Protein AF-A0A8K0RZ50-F1 (afdb_monomer_lite)

Sequence (94 aa):
MTQGIGCQVAVSFVAEGCRKIALFDKNEETLGETKDIIDAIAADAEVRLWEVDNLETDEVIQNMVLTFKHFGHIDYGVNCADTYSAIGRWWIYY

Structure (mmCIF, N/CA/C/O backbone):
data_AF-A0A8K0RZ50-F1
#
_entry.id   AF-A0A8K0RZ50-F1
#
loop_
_atom_site.group_PDB
_atom_site.id
_atom_site.type_symbol
_atom_site.label_atom_id
_atom_site.label_alt_id
_atom_site.label_comp_id
_atom_site.label_asym_id
_atom_site.label_entity_id
_atom_site.label_seq_id
_atom_site.pdbx_PDB_ins_code
_atom_site.Cartn_x
_atom_site.Cartn_y
_atom_site.Cartn_z
_atom_site.occupancy
_atom_site.B_iso_or_equiv
_atom_site.auth_seq_id
_atom_site.auth_comp_id
_atom_site.auth_asym_id
_atom_site.auth_atom_id
_atom_site.pdbx_PDB_model_num
ATOM 1 N N . MET A 1 1 ? 2.530 20.709 -2.059 1.00 36.28 1 MET A N 1
ATOM 2 C CA . MET A 1 1 ? 2.556 19.267 -1.766 1.00 36.28 1 MET A CA 1
ATOM 3 C C . MET A 1 1 ? 1.390 18.651 -2.523 1.00 36.28 1 MET A C 1
ATOM 5 O O . MET A 1 1 ? 0.269 18.659 -2.041 1.00 36.28 1 MET A O 1
ATOM 9 N N . THR A 1 2 ? 1.597 18.314 -3.791 1.00 39.91 2 THR A N 1
ATOM 10 C CA . THR A 1 2 ? 0.585 17.630 -4.608 1.00 39.91 2 THR A CA 1
ATOM 11 C C . THR A 1 2 ? 0.831 16.141 -4.447 1.00 39.91 2 THR A C 1
ATOM 13 O O . THR A 1 2 ? 1.788 15.624 -5.015 1.00 39.91 2 THR A O 1
ATOM 16 N N . GLN A 1 3 ? 0.019 15.478 -3.627 1.00 62.16 3 GLN A N 1
ATOM 17 C CA . GLN A 1 3 ? 0.018 14.020 -3.530 1.00 62.16 3 GLN A CA 1
ATOM 18 C C . GLN A 1 3 ? -0.411 13.442 -4.879 1.00 62.16 3 GLN A C 1
ATOM 20 O O . GLN A 1 3 ? -1.424 13.854 -5.446 1.00 62.16 3 GLN A O 1
ATOM 25 N N . GLY A 1 4 ? 0.406 12.544 -5.431 1.00 74.44 4 GLY A N 1
ATOM 26 C CA . GLY A 1 4 ? 0.099 11.867 -6.688 1.00 74.44 4 GLY A CA 1
ATOM 27 C C . GLY A 1 4 ? -1.171 11.018 -6.579 1.00 74.44 4 GLY A C 1
ATOM 28 O O . GLY A 1 4 ? -1.619 10.681 -5.482 1.00 74.44 4 GLY A O 1
ATOM 29 N N . ILE A 1 5 ? -1.732 10.631 -7.728 1.00 81.19 5 ILE A N 1
ATOM 30 C CA . ILE A 1 5 ? -2.977 9.844 -7.806 1.00 81.19 5 ILE A CA 1
ATOM 31 C C . ILE A 1 5 ? -2.885 8.561 -6.961 1.00 81.19 5 ILE A C 1
ATOM 33 O O . ILE A 1 5 ? -3.845 8.227 -6.275 1.00 81.19 5 ILE A O 1
ATOM 37 N N . GLY A 1 6 ? -1.728 7.889 -6.937 1.00 83.50 6 GLY A N 1
ATOM 38 C CA . GLY A 1 6 ? -1.526 6.676 -6.134 1.00 83.50 6 GLY A CA 1
ATOM 39 C C . GLY A 1 6 ? -1.743 6.881 -4.629 1.00 83.50 6 GLY A C 1
ATOM 40 O O . GLY A 1 6 ? -2.437 6.085 -4.001 1.00 83.50 6 GLY A O 1
ATOM 41 N N . CYS A 1 7 ? -1.234 7.983 -4.068 1.00 86.50 7 CYS A N 1
ATOM 42 C CA . CYS A 1 7 ? -1.412 8.319 -2.652 1.00 86.50 7 CYS A CA 1
ATOM 43 C C . CYS A 1 7 ? -2.897 8.529 -2.322 1.00 86.50 7 CYS A C 1
ATOM 45 O O . CYS A 1 7 ? -3.425 7.913 -1.398 1.00 86.50 7 CYS A O 1
ATOM 47 N N . GLN A 1 8 ? -3.600 9.328 -3.133 1.00 89.06 8 GLN A N 1
ATOM 48 C CA . GLN A 1 8 ? -5.022 9.594 -2.915 1.00 89.06 8 GLN A CA 1
ATOM 49 C C . GLN A 1 8 ? -5.874 8.326 -3.041 1.00 89.06 8 GLN A C 1
ATOM 51 O O . GLN A 1 8 ? -6.826 8.153 -2.283 1.00 89.06 8 GLN A O 1
ATOM 56 N N . VAL A 1 9 ? -5.528 7.431 -3.971 1.00 89.81 9 VAL A N 1
ATOM 57 C CA . VAL A 1 9 ? -6.210 6.143 -4.117 1.00 89.81 9 VAL A CA 1
ATOM 58 C C . VAL A 1 9 ? -6.008 5.282 -2.871 1.00 89.81 9 VAL A C 1
ATOM 60 O O . VAL A 1 9 ? -6.997 4.812 -2.315 1.00 89.81 9 VAL A O 1
ATOM 63 N N . ALA A 1 10 ? -4.772 5.120 -2.387 1.00 90.62 10 ALA A N 1
ATOM 64 C CA . ALA A 1 10 ? -4.496 4.348 -1.173 1.00 90.62 10 ALA A CA 1
ATOM 65 C C . ALA A 1 10 ? -5.253 4.909 0.044 1.00 90.62 10 ALA A C 1
ATOM 67 O O . ALA A 1 10 ? -5.902 4.164 0.776 1.00 90.62 10 ALA A O 1
ATOM 68 N N . VAL A 1 11 ? -5.252 6.235 0.200 1.00 91.31 11 VAL A N 1
ATOM 69 C CA . VAL A 1 11 ? -6.023 6.947 1.227 1.00 91.31 11 VAL A CA 1
ATOM 70 C C . VAL A 1 11 ? -7.521 6.647 1.125 1.00 91.31 11 VAL A C 1
ATOM 72 O O . VAL A 1 11 ? -8.155 6.343 2.135 1.00 91.31 11 VAL A O 1
ATOM 75 N N . SER A 1 12 ? -8.092 6.690 -0.080 1.00 91.81 12 SER A N 1
ATOM 76 C CA . SER A 1 12 ? -9.506 6.378 -0.297 1.00 91.81 12 SER A CA 1
ATOM 77 C C . SER A 1 12 ? -9.835 4.921 0.019 1.00 91.81 12 SER A C 1
ATOM 79 O O . SER A 1 12 ? -10.836 4.675 0.680 1.00 91.81 12 SER A O 1
ATOM 81 N N . PHE A 1 13 ? -8.992 3.958 -0.367 1.00 92.06 13 PHE A N 1
ATOM 82 C CA . PHE A 1 13 ? -9.193 2.556 0.014 1.00 92.06 13 PHE A CA 1
ATOM 83 C C . PHE A 1 13 ? -9.292 2.409 1.534 1.00 92.06 13 PHE A C 1
ATOM 85 O O . PHE A 1 13 ? -10.240 1.804 2.037 1.00 92.06 13 PHE A O 1
ATOM 92 N N . VAL A 1 14 ? -8.348 2.994 2.276 1.00 94.19 14 VAL A N 1
ATOM 93 C CA . VAL A 1 14 ? -8.341 2.923 3.745 1.00 94.19 14 VAL A CA 1
ATOM 94 C C . VAL A 1 14 ? -9.586 3.568 4.347 1.00 94.19 14 VAL A C 1
ATOM 96 O O . VAL A 1 14 ? -10.214 2.988 5.241 1.00 94.19 14 VAL A O 1
ATOM 99 N N . ALA A 1 15 ? -9.968 4.741 3.837 1.00 93.50 15 ALA A N 1
ATOM 100 C CA . ALA A 1 15 ? -11.167 5.450 4.271 1.00 93.50 15 ALA A CA 1
ATOM 101 C C . ALA A 1 15 ? -12.448 4.617 4.063 1.00 93.50 15 ALA A C 1
ATOM 103 O O . ALA A 1 15 ? -13.334 4.649 4.913 1.00 93.50 15 ALA A O 1
ATOM 104 N N . GLU A 1 16 ? -12.511 3.820 2.994 1.00 95.06 16 GLU A N 1
ATOM 105 C CA . GLU A 1 16 ? -13.641 2.936 2.666 1.00 95.06 16 GLU A CA 1
ATOM 106 C C . GLU A 1 16 ? -13.609 1.576 3.393 1.00 95.06 16 GLU A C 1
ATOM 108 O O . GLU A 1 16 ? -14.509 0.755 3.220 1.00 95.06 16 GLU A O 1
ATOM 113 N N . GLY A 1 17 ? -12.606 1.321 4.241 1.00 93.69 17 GLY A N 1
ATOM 114 C CA . GLY A 1 17 ? -12.556 0.119 5.084 1.00 93.69 17 GLY A CA 1
ATOM 115 C C . GLY A 1 17 ? -11.441 -0.873 4.758 1.00 93.69 17 GLY A C 1
ATOM 116 O O . GLY A 1 17 ? -11.333 -1.885 5.447 1.00 93.69 17 GLY A O 1
ATOM 117 N N . CYS A 1 18 ? -10.587 -0.579 3.776 1.00 93.25 18 CYS A N 1
ATOM 118 C CA . CYS A 1 18 ? -9.361 -1.335 3.521 1.00 93.25 18 CYS A CA 1
ATOM 119 C C . CYS A 1 18 ? -8.435 -1.246 4.746 1.00 93.25 18 CYS A C 1
ATOM 121 O O . CYS A 1 18 ? -8.230 -0.167 5.314 1.00 93.25 18 CYS A O 1
ATOM 123 N N . ARG A 1 19 ? -7.906 -2.376 5.208 1.00 94.50 19 ARG A N 1
ATOM 124 C CA . ARG A 1 19 ? -7.074 -2.476 6.418 1.00 94.50 19 ARG A CA 1
ATOM 125 C C . ARG A 1 19 ? -5.755 -3.185 6.200 1.00 94.50 19 ARG A C 1
ATOM 127 O O . ARG A 1 19 ? -4.942 -3.165 7.117 1.00 94.50 19 ARG A O 1
ATOM 134 N N . LYS A 1 20 ? -5.497 -3.800 5.047 1.00 95.50 20 LYS A N 1
ATOM 135 C CA . LYS A 1 20 ? -4.171 -4.370 4.774 1.00 95.50 20 LYS A CA 1
ATOM 136 C C . LYS A 1 20 ? -3.634 -3.844 3.479 1.00 95.50 20 LYS A C 1
ATOM 138 O O . LYS A 1 20 ? -4.266 -3.971 2.436 1.00 95.50 20 LYS A O 1
ATOM 143 N N . ILE A 1 21 ? -2.453 -3.257 3.570 1.00 92.94 21 ILE A N 1
ATOM 144 C CA . ILE A 1 21 ? -1.954 -2.388 2.543 1.00 92.94 21 ILE A CA 1
ATOM 145 C C . ILE A 1 21 ? -0.488 -2.632 2.201 1.00 92.94 21 ILE A C 1
ATOM 147 O O . ILE A 1 21 ? 0.356 -2.378 3.029 1.00 92.94 21 ILE A O 1
ATOM 151 N N . ALA A 1 22 ? -0.156 -3.072 0.973 1.00 93.31 22 ALA A N 1
ATOM 152 C CA . ALA A 1 22 ? 1.196 -3.002 0.407 1.00 93.31 22 ALA A CA 1
ATOM 153 C C . ALA A 1 22 ? 1.390 -1.836 -0.571 1.00 93.31 22 ALA A C 1
ATOM 155 O O . ALA A 1 22 ? 0.939 -1.872 -1.716 1.00 93.31 22 ALA A O 1
ATOM 156 N N . LEU A 1 23 ? 2.102 -0.820 -0.089 1.00 91.19 23 LEU A N 1
ATOM 157 C CA . LEU A 1 23 ? 2.601 0.329 -0.816 1.00 91.19 23 LEU A CA 1
ATOM 158 C C . LEU A 1 23 ? 3.934 0.040 -1.524 1.00 91.19 23 LEU A C 1
ATOM 160 O O . LEU A 1 23 ? 4.866 -0.472 -0.920 1.00 91.19 23 LEU A O 1
ATOM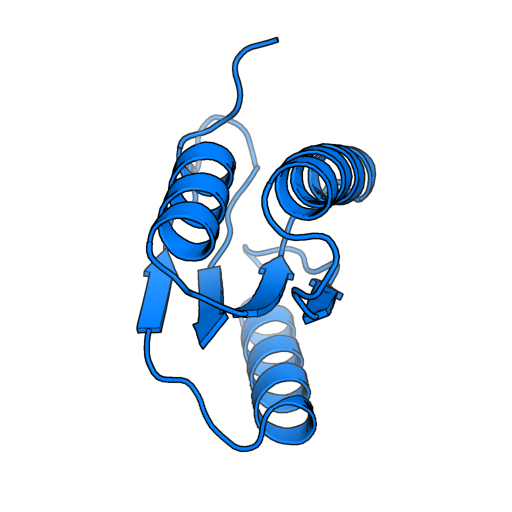 164 N N . PHE A 1 24 ? 4.047 0.427 -2.785 1.00 88.00 24 PHE A N 1
ATOM 165 C CA . PHE A 1 24 ? 5.239 0.426 -3.593 1.00 88.00 24 PHE A CA 1
ATOM 166 C C . PHE A 1 24 ? 5.490 1.893 -4.054 1.00 88.00 24 PHE A C 1
ATOM 168 O O . PHE A 1 24 ? 4.731 2.365 -4.884 1.00 88.00 24 PHE A O 1
ATOM 175 N N . ASP A 1 25 ? 6.583 2.589 -3.671 1.00 85.00 25 ASP A N 1
ATOM 176 C CA . ASP A 1 25 ? 7.187 3.769 -4.386 1.00 85.00 25 ASP A CA 1
ATOM 177 C C . ASP A 1 25 ? 8.730 3.727 -4.388 1.00 85.00 25 ASP A C 1
ATOM 179 O O . ASP A 1 25 ? 9.325 3.155 -3.470 1.00 85.00 25 ASP A O 1
ATOM 183 N N . LYS A 1 26 ? 9.403 4.192 -5.465 1.00 83.56 26 LYS A N 1
ATOM 184 C CA . LYS A 1 26 ? 10.889 4.196 -5.573 1.00 83.56 26 LYS A CA 1
ATOM 185 C C . LYS A 1 26 ? 11.503 5.180 -4.605 1.00 83.56 26 LYS A C 1
ATOM 187 O O . LYS A 1 26 ? 12.683 5.095 -4.307 1.00 83.56 26 LYS A O 1
ATOM 192 N N . ASN A 1 27 ? 10.693 6.131 -4.170 1.00 84.50 27 ASN A N 1
ATOM 193 C CA . ASN A 1 27 ? 11.056 7.072 -3.157 1.00 84.50 27 ASN A CA 1
ATOM 194 C C . ASN A 1 27 ? 10.440 6.635 -1.823 1.00 84.50 27 ASN A C 1
ATOM 196 O O . ASN A 1 27 ? 9.236 6.781 -1.595 1.00 84.50 27 ASN A O 1
ATOM 200 N N . GLU A 1 28 ? 11.295 6.143 -0.932 1.00 84.19 28 GLU A N 1
ATOM 201 C CA . GLU A 1 28 ? 10.932 5.760 0.433 1.00 84.19 28 GLU A CA 1
ATOM 202 C C . GLU A 1 28 ? 10.302 6.920 1.228 1.00 84.19 28 GLU A C 1
ATOM 204 O O . GLU A 1 28 ? 9.390 6.698 2.020 1.00 84.19 28 GLU A O 1
ATOM 209 N N . GLU A 1 29 ? 10.698 8.171 0.963 1.00 85.69 29 GLU A N 1
ATOM 210 C CA . GLU A 1 29 ? 10.107 9.357 1.599 1.00 85.69 29 GLU A CA 1
ATOM 211 C C . GLU A 1 29 ? 8.617 9.468 1.265 1.00 85.69 29 GLU A C 1
ATOM 213 O O . GLU A 1 29 ? 7.778 9.587 2.155 1.00 85.69 29 GLU A O 1
ATOM 218 N N . THR A 1 30 ? 8.264 9.327 -0.016 1.00 83.94 30 THR A N 1
ATOM 219 C CA . THR A 1 30 ? 6.861 9.409 -0.458 1.00 83.94 30 THR A CA 1
ATOM 220 C C . THR A 1 30 ? 6.013 8.241 0.051 1.00 83.94 30 THR A C 1
ATOM 222 O O . THR A 1 30 ? 4.811 8.399 0.297 1.00 83.94 30 THR A O 1
ATOM 225 N N . LEU A 1 31 ? 6.635 7.073 0.257 1.00 85.81 31 LEU A N 1
ATOM 226 C CA . LEU A 1 31 ? 6.003 5.935 0.921 1.00 85.81 31 LEU A CA 1
ATOM 227 C C . LEU A 1 31 ? 5.696 6.247 2.385 1.00 85.81 31 LEU A C 1
ATOM 229 O O . LEU A 1 31 ? 4.583 5.981 2.840 1.00 85.81 31 LEU A O 1
ATOM 233 N N . GLY A 1 32 ? 6.670 6.817 3.097 1.00 89.00 32 GLY A N 1
ATOM 234 C CA . GLY A 1 32 ? 6.531 7.245 4.486 1.00 89.00 32 GLY A CA 1
ATOM 235 C C . GLY A 1 32 ? 5.421 8.278 4.653 1.00 89.00 32 GLY A C 1
ATOM 236 O O . GLY A 1 32 ? 4.502 8.057 5.433 1.00 89.00 32 GLY A O 1
ATOM 237 N N . GLU A 1 33 ? 5.426 9.335 3.836 1.00 90.50 33 GLU A N 1
ATOM 238 C CA . GLU A 1 33 ? 4.374 10.360 3.849 1.00 90.50 33 GLU A CA 1
ATOM 239 C C . GLU A 1 33 ? 2.979 9.755 3.624 1.00 90.50 33 GLU A C 1
ATOM 241 O O . GLU A 1 33 ? 2.026 10.089 4.328 1.00 90.50 33 GLU A O 1
ATOM 246 N N . THR A 1 34 ? 2.847 8.833 2.661 1.00 89.62 34 THR A N 1
ATOM 247 C CA . THR A 1 34 ? 1.569 8.155 2.385 1.00 89.62 34 THR A CA 1
ATOM 248 C C . THR A 1 34 ? 1.131 7.292 3.564 1.00 89.62 34 THR A C 1
ATOM 250 O O . THR A 1 34 ? -0.050 7.285 3.921 1.00 89.62 34 THR A O 1
ATOM 253 N N . LYS A 1 35 ? 2.073 6.587 4.197 1.00 92.31 35 LYS A N 1
ATOM 254 C CA . LYS A 1 35 ? 1.800 5.796 5.393 1.00 92.31 35 LYS A CA 1
ATOM 255 C C . LYS A 1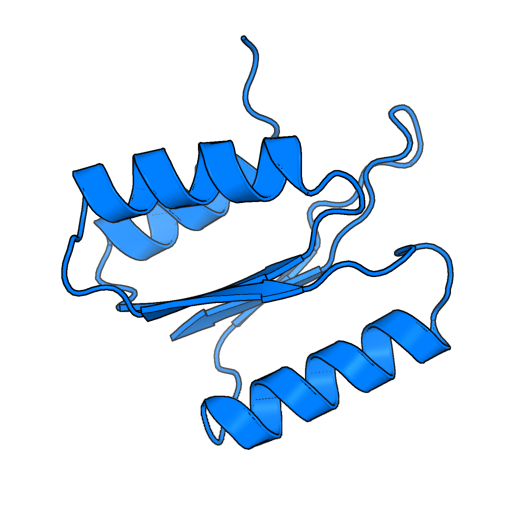 35 ? 1.340 6.670 6.559 1.00 92.31 35 LYS A C 1
ATOM 257 O O . LYS A 1 35 ? 0.352 6.314 7.188 1.00 92.31 35 LYS A O 1
ATOM 262 N N . ASP A 1 36 ? 1.981 7.807 6.806 1.00 94.31 36 ASP A N 1
ATOM 263 C CA . ASP A 1 36 ? 1.608 8.709 7.902 1.00 94.31 36 ASP A CA 1
ATOM 264 C C . ASP A 1 36 ? 0.162 9.215 7.757 1.00 94.31 36 ASP A C 1
ATOM 266 O O . ASP A 1 36 ? -0.582 9.316 8.735 1.00 94.31 36 ASP A O 1
ATOM 270 N N . ILE A 1 37 ? -0.275 9.484 6.523 1.00 93.31 37 ILE A N 1
ATOM 271 C CA . ILE A 1 37 ? -1.657 9.894 6.235 1.00 93.31 37 ILE A CA 1
ATOM 272 C C . ILE A 1 37 ? -2.627 8.736 6.458 1.00 93.31 37 ILE A C 1
ATOM 274 O O . ILE A 1 37 ? -3.693 8.932 7.041 1.00 93.31 37 ILE A O 1
ATOM 278 N N . ILE A 1 38 ? -2.272 7.534 6.001 1.00 92.81 38 ILE A N 1
ATOM 279 C CA . ILE A 1 38 ? -3.077 6.329 6.221 1.00 92.81 38 ILE A CA 1
ATOM 280 C C . ILE A 1 38 ? -3.225 6.051 7.717 1.00 92.81 38 ILE A C 1
ATOM 282 O O . ILE A 1 38 ? -4.343 5.829 8.178 1.00 92.81 38 ILE A O 1
ATOM 286 N N . ASP A 1 39 ? -2.137 6.132 8.480 1.00 94.50 39 ASP A N 1
ATOM 287 C CA . ASP A 1 39 ? -2.133 5.896 9.924 1.00 94.50 39 ASP A CA 1
ATOM 288 C C . ASP A 1 39 ? -3.008 6.927 10.662 1.00 94.50 39 ASP A C 1
ATOM 290 O O . ASP A 1 39 ? -3.659 6.595 11.656 1.00 94.50 39 ASP A O 1
ATOM 294 N N . ALA A 1 40 ? -3.098 8.163 10.153 1.00 95.81 40 ALA A N 1
ATOM 295 C CA . ALA A 1 40 ? -4.003 9.184 10.681 1.00 95.81 40 ALA A CA 1
ATOM 296 C C . ALA A 1 40 ? -5.495 8.890 10.414 1.00 95.81 40 ALA A C 1
ATOM 298 O O . ALA A 1 40 ? -6.354 9.387 11.144 1.00 95.81 40 ALA A O 1
ATOM 299 N N . ILE A 1 41 ? -5.816 8.098 9.386 1.00 94.88 41 ILE A N 1
ATOM 300 C CA . ILE A 1 41 ? -7.190 7.726 9.007 1.00 94.88 41 ILE A CA 1
ATOM 301 C C . ILE A 1 41 ? -7.606 6.410 9.668 1.00 94.88 41 ILE A C 1
ATOM 303 O O . ILE A 1 41 ? -8.721 6.294 10.178 1.00 94.88 41 ILE A O 1
ATOM 307 N N . ALA A 1 42 ? -6.716 5.421 9.663 1.00 94.69 42 ALA A N 1
ATOM 308 C CA . ALA A 1 42 ? -6.934 4.104 10.235 1.00 94.69 42 ALA A CA 1
ATOM 309 C C . ALA A 1 42 ? -5.634 3.597 10.868 1.00 94.69 42 ALA A C 1
ATOM 311 O O . ALA A 1 42 ? -4.836 2.908 10.238 1.00 94.69 42 ALA A O 1
ATOM 312 N N . ALA A 1 43 ? -5.443 3.910 12.148 1.00 94.88 43 ALA A N 1
ATOM 313 C CA . ALA A 1 43 ? -4.279 3.466 12.915 1.00 94.88 43 ALA A CA 1
ATOM 314 C C . ALA A 1 43 ? -4.199 1.932 13.082 1.00 94.88 43 ALA A C 1
ATOM 316 O O . ALA A 1 43 ? -3.165 1.405 13.484 1.00 94.88 43 ALA A O 1
ATOM 317 N N . ASP A 1 44 ? -5.295 1.215 12.809 1.00 95.38 44 ASP A N 1
ATOM 318 C CA . ASP A 1 44 ? -5.373 -0.246 12.793 1.00 95.38 44 ASP A CA 1
ATOM 319 C C . ASP A 1 44 ? -5.035 -0.863 11.425 1.00 95.38 44 ASP A C 1
ATOM 321 O O . ASP A 1 44 ? -4.963 -2.089 11.318 1.00 95.38 44 ASP A O 1
ATOM 325 N N . ALA A 1 45 ? -4.822 -0.051 10.383 1.00 94.75 45 ALA A N 1
ATOM 326 C CA . ALA A 1 45 ? -4.423 -0.549 9.075 1.00 94.75 45 ALA A CA 1
ATOM 327 C C . ALA A 1 45 ? -2.978 -1.078 9.103 1.00 94.75 45 ALA A C 1
ATOM 329 O O . ALA A 1 45 ? -2.036 -0.409 9.529 1.00 94.75 45 ALA A O 1
ATOM 330 N N . GLU A 1 46 ? -2.777 -2.289 8.594 1.00 95.62 46 GLU A N 1
ATOM 331 C CA . GLU A 1 46 ? -1.451 -2.850 8.388 1.00 95.62 46 GLU A CA 1
ATOM 332 C C . GLU A 1 46 ? -0.880 -2.352 7.058 1.00 95.62 46 GLU A C 1
ATOM 334 O O . GLU A 1 46 ? -1.260 -2.838 5.998 1.00 95.62 46 GLU A O 1
ATOM 339 N N . VAL A 1 47 ? 0.073 -1.422 7.115 1.00 93.62 47 VAL A N 1
ATOM 340 C CA . VAL A 1 47 ? 0.739 -0.853 5.933 1.00 93.62 47 VAL A CA 1
ATOM 341 C C . VAL A 1 47 ? 2.156 -1.418 5.776 1.00 93.62 47 VAL A C 1
ATOM 343 O O . VAL A 1 47 ? 2.982 -1.328 6.683 1.00 93.62 47 VAL A O 1
ATOM 346 N N . ARG A 1 48 ? 2.455 -1.974 4.604 1.00 94.06 48 ARG A N 1
ATOM 347 C CA . ARG A 1 48 ? 3.742 -2.504 4.151 1.00 94.06 48 ARG A CA 1
ATOM 348 C C . ARG A 1 48 ? 4.287 -1.614 3.058 1.00 94.06 48 ARG A C 1
ATOM 350 O O . ARG A 1 48 ? 3.559 -1.261 2.145 1.00 94.06 48 ARG A O 1
ATOM 357 N N . LEU A 1 49 ? 5.558 -1.268 3.169 1.00 91.44 49 LEU A N 1
ATOM 358 C CA . LEU A 1 49 ? 6.267 -0.430 2.218 1.00 91.44 49 LEU A CA 1
ATOM 359 C C . LEU A 1 49 ? 7.288 -1.308 1.496 1.00 91.44 49 LEU A C 1
ATOM 361 O O . LEU A 1 49 ? 8.076 -1.990 2.149 1.00 91.44 49 LEU A O 1
ATOM 365 N N . TRP A 1 50 ? 7.263 -1.303 0.172 1.00 88.50 50 TRP A N 1
ATOM 366 C CA . TRP A 1 50 ? 8.219 -2.000 -0.675 1.00 88.50 50 TRP A CA 1
ATOM 367 C C . TRP A 1 50 ? 8.918 -0.987 -1.566 1.00 88.50 50 TRP A C 1
ATOM 369 O O . TRP A 1 50 ? 8.262 -0.268 -2.312 1.00 88.50 50 TRP A O 1
ATOM 379 N N . GLU A 1 51 ? 10.242 -0.948 -1.543 1.00 88.50 51 GLU A N 1
ATOM 380 C CA . GLU A 1 51 ? 11.036 -0.261 -2.561 1.00 88.50 51 GLU A CA 1
ATOM 381 C C . GLU A 1 51 ? 11.304 -1.231 -3.743 1.00 88.50 51 GLU A C 1
ATOM 38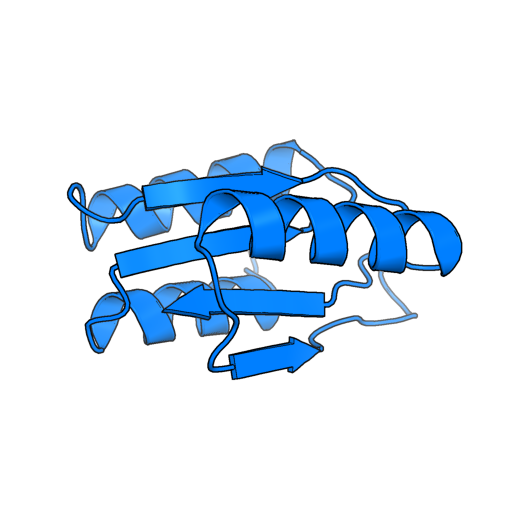3 O O . GLU A 1 51 ? 11.446 -2.433 -3.551 1.00 88.50 51 GLU A O 1
ATOM 388 N N . VAL A 1 52 ? 11.253 -0.726 -4.972 1.00 83.50 52 VAL A N 1
ATOM 389 C CA . VAL A 1 52 ? 11.328 -1.362 -6.304 1.00 83.50 52 VAL A CA 1
ATOM 390 C C . VAL A 1 52 ? 11.479 -0.329 -7.444 1.00 83.50 52 VAL A C 1
ATOM 392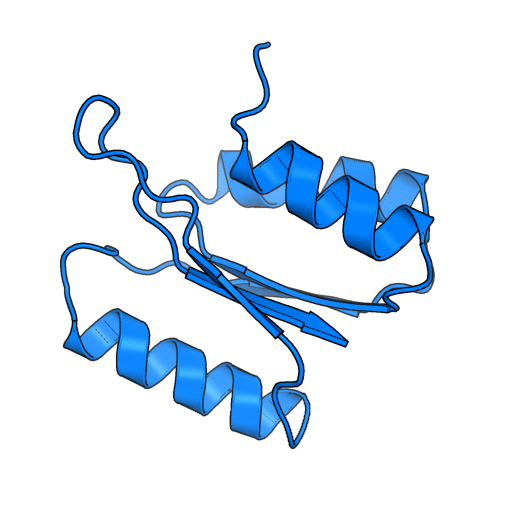 O O . VAL A 1 52 ? 10.672 0.580 -7.629 1.00 83.50 52 VAL A O 1
ATOM 395 N N . ASP A 1 53 ? 12.451 -0.456 -8.330 1.00 82.25 53 ASP A N 1
ATOM 396 C CA . ASP A 1 53 ? 12.298 0.266 -9.594 1.00 82.25 53 ASP A CA 1
ATOM 397 C C . ASP A 1 53 ? 11.159 -0.369 -10.394 1.00 82.25 53 ASP A C 1
ATOM 399 O O . ASP A 1 53 ? 11.160 -1.534 -10.768 1.00 82.25 53 ASP A O 1
ATOM 403 N N . ASN A 1 54 ? 10.127 0.412 -10.646 1.00 72.31 54 ASN A N 1
ATOM 404 C CA . ASN A 1 54 ? 8.919 -0.092 -11.251 1.00 72.31 54 ASN A CA 1
ATOM 405 C C . ASN A 1 54 ? 8.996 -0.245 -12.773 1.00 72.31 54 ASN A C 1
ATOM 407 O O . ASN A 1 54 ? 8.04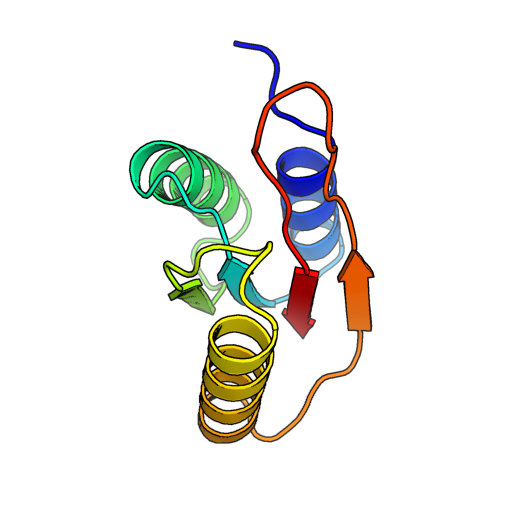5 -0.712 -13.405 1.00 72.31 54 ASN A O 1
ATOM 411 N N . LEU A 1 55 ? 10.116 0.190 -13.347 1.00 78.69 55 LEU A N 1
ATOM 412 C CA . LEU A 1 55 ? 10.542 -0.157 -14.694 1.00 78.69 55 LEU A CA 1
ATOM 413 C C . LEU A 1 55 ? 11.170 -1.563 -14.729 1.00 78.69 55 LEU A C 1
ATOM 415 O O . LEU A 1 55 ? 11.136 -2.217 -15.772 1.00 78.69 55 LEU A O 1
ATOM 419 N N . GLU A 1 56 ? 11.654 -2.065 -13.589 1.00 84.06 56 GLU A N 1
ATOM 420 C CA . GLU A 1 56 ? 12.262 -3.386 -13.445 1.00 84.06 56 GLU A CA 1
ATOM 421 C C . GLU A 1 56 ? 11.192 -4.438 -13.123 1.00 84.06 56 GLU A C 1
ATOM 423 O O . GLU A 1 56 ? 10.764 -4.652 -11.988 1.00 84.06 56 GLU A O 1
ATOM 428 N N . THR A 1 57 ? 10.733 -5.125 -14.170 1.00 81.94 57 THR A N 1
ATOM 429 C CA . THR A 1 57 ? 9.614 -6.082 -14.083 1.00 81.94 57 THR A CA 1
ATOM 430 C C . THR A 1 57 ? 9.867 -7.202 -13.068 1.00 81.94 57 THR A C 1
ATOM 432 O O . THR A 1 57 ? 8.943 -7.613 -12.363 1.00 81.94 57 THR A O 1
ATOM 435 N N . ASP A 1 58 ? 11.106 -7.679 -12.958 1.00 87.88 58 ASP A N 1
ATOM 436 C CA . ASP A 1 58 ? 11.455 -8.755 -12.029 1.00 87.88 58 ASP A CA 1
ATOM 437 C C . ASP A 1 58 ? 11.330 -8.314 -10.565 1.00 87.88 58 ASP A C 1
ATOM 439 O O . ASP A 1 58 ? 10.833 -9.082 -9.740 1.00 87.88 58 ASP A O 1
ATOM 443 N N . GLU A 1 59 ? 11.699 -7.074 -10.240 1.00 85.50 59 GLU A N 1
ATOM 444 C CA . GLU A 1 59 ? 11.532 -6.519 -8.893 1.00 85.50 59 GLU A CA 1
ATOM 445 C C . GLU A 1 59 ? 10.048 -6.367 -8.534 1.00 85.50 59 GLU A C 1
ATOM 447 O O . GLU A 1 59 ? 9.623 -6.713 -7.428 1.00 85.50 59 GLU A O 1
ATOM 452 N N . VAL A 1 60 ? 9.226 -5.930 -9.495 1.00 84.31 60 VAL A N 1
ATOM 453 C CA . VAL A 1 60 ? 7.771 -5.831 -9.313 1.00 84.31 60 VAL A CA 1
ATOM 454 C C . VAL A 1 60 ? 7.179 -7.207 -9.013 1.00 84.31 60 VAL A C 1
ATOM 456 O O . VAL A 1 60 ? 6.444 -7.365 -8.036 1.00 84.31 60 VAL A O 1
ATOM 459 N N . ILE A 1 61 ? 7.522 -8.225 -9.808 1.00 88.75 61 ILE A N 1
ATOM 460 C CA . ILE A 1 61 ? 7.042 -9.597 -9.599 1.00 88.75 61 ILE A CA 1
ATOM 461 C C . ILE A 1 61 ? 7.486 -10.122 -8.231 1.00 88.75 61 ILE A C 1
ATOM 463 O O . ILE A 1 61 ? 6.676 -10.705 -7.506 1.00 88.75 61 ILE A O 1
ATOM 467 N N . GLN A 1 62 ? 8.744 -9.899 -7.847 1.00 91.06 62 GLN A N 1
ATOM 468 C CA . GLN A 1 62 ? 9.257 -10.326 -6.546 1.00 91.06 62 GLN A CA 1
ATOM 469 C C . GLN A 1 62 ? 8.484 -9.682 -5.393 1.00 91.06 62 GLN A C 1
ATOM 471 O O . GLN A 1 62 ? 8.028 -10.397 -4.497 1.00 91.06 62 GLN A O 1
ATOM 476 N N . ASN A 1 63 ? 8.250 -8.372 -5.436 1.00 88.31 63 ASN A N 1
ATOM 477 C CA . ASN A 1 63 ? 7.534 -7.684 -4.365 1.00 88.31 63 ASN A CA 1
ATOM 478 C C . ASN A 1 63 ? 6.033 -8.031 -4.339 1.00 88.31 63 ASN A C 1
ATOM 480 O O . ASN A 1 63 ? 5.436 -8.097 -3.259 1.00 88.31 63 ASN A O 1
ATOM 484 N N . MET A 1 64 ? 5.421 -8.358 -5.483 1.00 87.88 64 MET A N 1
ATOM 485 C CA . MET A 1 64 ? 4.074 -8.944 -5.507 1.00 87.88 64 MET A CA 1
ATOM 486 C C . MET A 1 64 ? 4.043 -10.317 -4.825 1.00 87.88 64 MET A C 1
ATOM 488 O O . MET A 1 64 ? 3.145 -10.586 -4.028 1.00 87.88 64 MET A O 1
ATOM 492 N N . VAL A 1 65 ? 5.039 -11.174 -5.075 1.00 92.25 65 VAL A N 1
ATOM 493 C CA . VAL A 1 65 ? 5.160 -12.478 -4.401 1.00 92.25 65 VAL A CA 1
ATOM 494 C C . VAL A 1 65 ? 5.374 -12.306 -2.897 1.00 92.25 65 VAL A C 1
ATOM 496 O O . VAL A 1 65 ? 4.774 -13.044 -2.116 1.00 92.25 65 VAL A O 1
ATOM 499 N N . LEU A 1 66 ? 6.197 -11.346 -2.469 1.00 92.19 66 LEU A N 1
ATOM 500 C CA . LEU A 1 66 ? 6.381 -11.031 -1.048 1.00 92.19 66 LEU A CA 1
ATOM 501 C C . LEU A 1 66 ? 5.077 -10.556 -0.411 1.00 92.19 66 LEU A C 1
ATOM 503 O O . LEU A 1 66 ? 4.712 -11.030 0.662 1.00 92.19 66 LEU A O 1
ATOM 507 N N . THR A 1 67 ? 4.335 -9.701 -1.106 1.00 93.12 67 THR A N 1
ATOM 508 C CA . THR A 1 67 ? 3.038 -9.220 -0.634 1.00 93.12 67 THR A CA 1
ATOM 509 C C . THR A 1 67 ? 2.016 -10.346 -0.525 1.00 93.12 67 THR A C 1
ATOM 511 O O . THR A 1 67 ? 1.352 -10.473 0.502 1.00 93.12 67 THR A O 1
ATOM 514 N N . PHE A 1 68 ? 1.930 -11.216 -1.534 1.00 92.81 68 PHE A N 1
ATOM 515 C CA . PHE A 1 68 ? 1.073 -12.398 -1.485 1.00 92.81 68 PHE A CA 1
ATOM 516 C C . PHE A 1 68 ? 1.462 -13.325 -0.332 1.00 92.81 68 PHE A C 1
ATOM 518 O O . PHE A 1 68 ? 0.598 -13.802 0.392 1.00 92.81 68 PHE A O 1
ATOM 525 N N . LYS A 1 69 ? 2.759 -13.566 -0.112 1.00 94.50 69 LYS A N 1
ATOM 526 C CA . LYS A 1 69 ? 3.230 -14.367 1.028 1.00 94.50 69 LYS A CA 1
ATOM 527 C C . LYS A 1 69 ? 2.875 -13.730 2.370 1.00 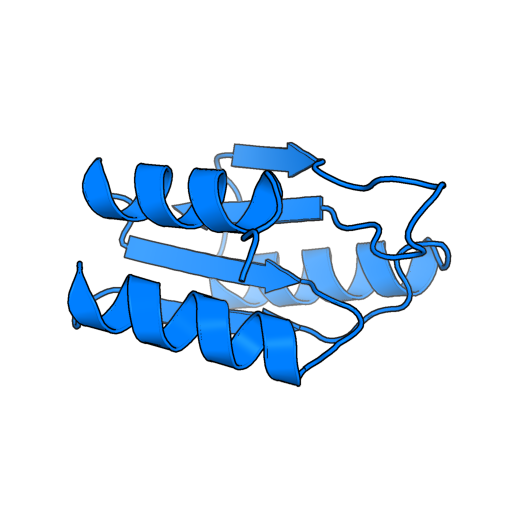94.50 69 LYS A C 1
ATOM 529 O O . LYS A 1 69 ? 2.638 -14.456 3.329 1.00 94.50 69 LYS A O 1
ATOM 534 N N . HIS A 1 70 ? 2.853 -12.401 2.430 1.00 94.06 70 HIS A N 1
ATOM 535 C CA . HIS A 1 70 ? 2.584 -11.645 3.646 1.00 94.06 70 HIS A CA 1
ATOM 536 C C . HIS A 1 70 ? 1.087 -11.590 3.989 1.00 94.06 70 HIS A C 1
ATOM 538 O O . HIS A 1 70 ? 0.704 -11.900 5.114 1.00 94.06 70 HIS A O 1
ATOM 544 N N . PHE A 1 71 ? 0.223 -11.257 3.024 1.00 92.62 71 PHE A N 1
ATOM 545 C CA . PHE A 1 71 ? -1.229 -11.130 3.240 1.00 92.62 71 PHE A CA 1
ATOM 546 C C . PHE A 1 71 ? -2.039 -12.391 2.892 1.00 92.62 71 PHE A C 1
ATOM 548 O O . PHE A 1 71 ? -3.209 -12.506 3.264 1.00 92.62 71 PHE A O 1
ATOM 555 N N . GLY A 1 72 ? -1.435 -13.350 2.192 1.00 93.75 72 GLY A N 1
ATOM 556 C CA . GLY A 1 72 ? -2.034 -14.617 1.760 1.00 93.75 72 GLY A CA 1
ATOM 557 C C . GLY A 1 72 ? -2.862 -14.544 0.472 1.00 93.75 72 GLY A C 1
ATOM 558 O O . GLY A 1 72 ? -3.172 -15.587 -0.097 1.00 93.75 72 GLY A O 1
ATOM 559 N N . HIS A 1 73 ? -3.237 -13.346 0.018 1.00 87.00 73 HIS A N 1
ATOM 560 C CA . HIS A 1 73 ? -4.019 -13.097 -1.197 1.00 87.00 73 HIS A CA 1
ATOM 561 C C . HIS A 1 73 ? -3.962 -11.611 -1.587 1.00 87.00 73 HIS A C 1
ATOM 563 O O . HIS A 1 73 ? -3.362 -10.801 -0.879 1.00 87.00 73 HIS A O 1
ATOM 569 N N . ILE A 1 74 ? -4.538 -11.289 -2.748 1.00 87.94 74 ILE A N 1
ATOM 570 C CA . ILE A 1 74 ? -4.560 -9.963 -3.374 1.00 87.94 74 ILE A CA 1
ATOM 571 C C . ILE A 1 74 ? -5.953 -9.773 -3.976 1.00 87.94 74 ILE A C 1
ATOM 573 O O . ILE A 1 74 ? -6.281 -10.475 -4.932 1.00 87.94 74 ILE A O 1
ATOM 577 N N . ASP A 1 75 ? -6.751 -8.846 -3.446 1.00 88.38 75 ASP A N 1
ATOM 578 C CA . ASP A 1 75 ? -8.105 -8.592 -3.959 1.00 88.38 75 ASP A CA 1
ATOM 579 C C . ASP A 1 75 ? -8.110 -7.558 -5.086 1.00 88.38 75 ASP A C 1
ATOM 581 O O . ASP A 1 75 ? -8.769 -7.747 -6.110 1.00 88.38 75 ASP A O 1
ATOM 585 N N . TYR A 1 76 ? -7.328 -6.487 -4.926 1.00 84.56 76 TYR A N 1
ATOM 586 C CA . TYR A 1 76 ? -7.257 -5.395 -5.892 1.00 84.56 76 TYR A CA 1
ATOM 587 C C . TYR A 1 76 ? -5.819 -5.053 -6.262 1.00 84.56 76 TYR A C 1
ATOM 589 O O . TYR A 1 76 ? -4.951 -4.909 -5.402 1.00 84.56 76 TYR A O 1
ATOM 597 N N . GLY A 1 77 ? -5.609 -4.905 -7.571 1.00 83.62 77 GLY A N 1
ATOM 598 C CA . GLY A 1 77 ? -4.382 -4.424 -8.187 1.00 83.62 77 GLY A CA 1
ATOM 599 C C . GLY A 1 77 ? -4.597 -3.034 -8.776 1.00 83.62 77 GLY A C 1
ATOM 600 O O . GLY A 1 77 ? -5.309 -2.914 -9.772 1.00 83.62 77 GLY A O 1
ATOM 601 N N . VAL A 1 78 ? -3.998 -1.989 -8.206 1.00 82.31 78 VAL A N 1
ATOM 602 C CA . VAL A 1 78 ? -4.077 -0.632 -8.774 1.00 82.31 78 VAL A CA 1
ATOM 603 C C . VAL A 1 78 ? -2.755 -0.303 -9.450 1.00 82.31 78 VAL A C 1
ATOM 605 O O . VAL A 1 78 ? -1.706 -0.473 -8.848 1.00 82.31 78 VAL A O 1
ATOM 608 N N . ASN A 1 79 ? -2.775 0.186 -10.687 1.00 77.44 79 ASN A N 1
ATOM 609 C CA . ASN A 1 79 ? -1.578 0.703 -11.347 1.00 77.44 79 ASN A CA 1
ATOM 610 C C . ASN A 1 79 ? -1.732 2.216 -11.522 1.00 77.44 79 ASN A C 1
ATOM 612 O O . ASN A 1 79 ? -2.589 2.674 -12.276 1.00 77.44 79 ASN A O 1
ATOM 616 N N . CYS A 1 80 ? -0.931 2.983 -10.784 1.00 72.06 80 CYS A N 1
ATOM 617 C CA . CYS A 1 80 ? -0.937 4.447 -10.816 1.00 72.06 80 CYS A CA 1
ATOM 618 C C . CYS A 1 80 ? 0.466 4.997 -11.091 1.00 72.06 80 CYS A C 1
ATOM 620 O O . CYS A 1 80 ? 0.898 5.965 -10.471 1.00 72.06 80 CYS A O 1
ATOM 622 N N . ALA A 1 81 ? 1.167 4.347 -12.017 1.00 65.81 81 ALA A N 1
ATOM 623 C CA . ALA A 1 81 ? 2.471 4.746 -12.510 1.00 65.81 81 ALA A CA 1
ATOM 624 C C . ALA A 1 81 ? 2.377 5.850 -13.574 1.00 65.81 81 ALA A C 1
ATOM 626 O O . ALA A 1 81 ? 1.617 5.695 -14.530 1.00 65.81 81 ALA A O 1
ATOM 627 N N . ASP A 1 82 ? 3.201 6.898 -13.480 1.00 56.69 82 ASP A N 1
ATOM 628 C CA . ASP A 1 82 ? 3.422 7.825 -14.600 1.00 56.69 82 ASP A CA 1
ATOM 629 C C . ASP A 1 82 ? 4.887 7.800 -15.067 1.00 56.69 82 ASP A C 1
ATOM 631 O O . ASP A 1 82 ? 5.836 7.803 -14.281 1.00 56.69 82 ASP A O 1
ATOM 635 N N . THR A 1 83 ? 5.061 7.786 -16.386 1.00 51.75 83 THR A N 1
ATOM 636 C CA . THR A 1 83 ? 6.346 7.829 -17.092 1.00 51.75 83 THR A CA 1
ATOM 637 C C . THR A 1 83 ? 7.017 9.204 -17.068 1.00 51.75 83 THR A C 1
ATOM 639 O O . THR A 1 83 ? 8.235 9.272 -17.211 1.00 51.75 83 THR A O 1
ATOM 642 N N . TYR A 1 84 ? 6.273 10.301 -16.878 1.00 45.16 84 TYR A N 1
ATOM 643 C CA . TYR A 1 84 ? 6.837 11.657 -17.007 1.00 45.16 84 TYR A CA 1
ATOM 644 C C . TYR A 1 84 ? 7.484 12.210 -15.724 1.00 45.16 84 TYR A C 1
ATOM 646 O O . TYR A 1 84 ? 8.281 13.144 -15.788 1.00 45.16 84 TYR A O 1
ATOM 654 N N . SER A 1 85 ? 7.187 11.623 -14.563 1.00 41.00 85 SER A N 1
ATOM 655 C CA . SER A 1 85 ? 7.741 12.010 -13.253 1.00 41.00 85 SER A CA 1
ATOM 656 C C . SER A 1 85 ? 8.630 10.931 -12.623 1.00 41.00 85 SER A C 1
ATOM 658 O O . SER A 1 85 ? 9.085 11.081 -11.489 1.00 41.00 85 SER A O 1
ATOM 660 N N . ALA A 1 86 ? 8.930 9.860 -13.366 1.00 37.84 86 ALA A N 1
ATOM 661 C CA . ALA A 1 86 ? 9.758 8.741 -12.926 1.00 37.84 86 ALA A CA 1
ATOM 662 C C . ALA A 1 86 ? 9.257 8.043 -11.647 1.00 37.84 86 ALA A C 1
ATOM 664 O O . ALA A 1 86 ? 10.052 7.405 -10.973 1.00 37.84 86 ALA A O 1
ATOM 665 N N . ILE A 1 87 ? 7.976 8.129 -11.304 1.00 40.38 87 ILE A N 1
ATOM 666 C CA . ILE A 1 87 ? 7.374 7.390 -10.188 1.00 40.38 87 ILE A CA 1
ATOM 667 C C . ILE A 1 87 ? 6.327 6.449 -10.775 1.00 40.38 87 ILE A C 1
ATOM 669 O O . ILE A 1 87 ? 5.145 6.762 -10.905 1.00 40.38 87 ILE A O 1
ATOM 673 N N . GLY A 1 88 ? 6.792 5.298 -11.254 1.00 31.84 88 GLY A N 1
ATOM 674 C CA . GLY A 1 88 ? 5.883 4.222 -11.617 1.00 31.84 88 GLY A CA 1
ATOM 675 C C . GLY A 1 88 ? 5.550 3.406 -10.376 1.00 31.84 88 GLY A C 1
ATOM 676 O O . GLY A 1 88 ? 6.519 3.141 -9.683 1.00 31.84 88 GLY A O 1
ATOM 677 N N . ARG A 1 89 ? 4.290 2.992 -10.103 1.00 44.97 89 ARG A N 1
ATOM 678 C CA . ARG A 1 89 ? 3.969 1.802 -9.269 1.00 44.97 89 ARG A CA 1
ATOM 679 C C . ARG A 1 89 ? 2.568 1.183 -9.336 1.00 44.97 89 ARG A C 1
ATOM 681 O O . ARG A 1 89 ? 1.565 1.840 -9.625 1.00 44.97 89 ARG A O 1
ATOM 688 N N . TRP A 1 90 ? 2.592 -0.136 -9.096 1.00 38.56 90 TRP A N 1
ATOM 689 C CA . TRP A 1 90 ? 1.510 -1.107 -8.894 1.00 38.56 90 TRP A CA 1
ATOM 690 C C . TRP A 1 90 ? 1.194 -1.241 -7.401 1.00 38.56 90 TRP A C 1
ATOM 692 O O . TRP A 1 90 ? 2.084 -1.021 -6.584 1.00 38.56 90 TRP A O 1
ATOM 702 N N . TRP A 1 91 ? -0.014 -1.671 -7.033 1.00 47.44 91 TRP A N 1
ATOM 703 C CA . TRP A 1 91 ? -0.399 -1.783 -5.627 1.00 47.44 91 TRP A CA 1
ATOM 704 C C . TRP A 1 91 ? -1.374 -2.919 -5.321 1.00 47.44 91 TRP A C 1
ATOM 706 O O . TRP A 1 91 ? -2.193 -3.251 -6.171 1.00 47.44 91 TRP A O 1
ATOM 716 N N . ILE A 1 92 ? -1.294 -3.468 -4.101 1.00 39.41 92 ILE A N 1
ATOM 717 C CA . ILE A 1 92 ? -1.997 -4.667 -3.610 1.00 39.41 92 ILE A CA 1
ATOM 718 C C . ILE A 1 92 ? -2.608 -4.390 -2.230 1.00 39.41 92 ILE A C 1
ATOM 720 O O . ILE A 1 92 ? -1.865 -4.034 -1.312 1.00 39.41 92 ILE A O 1
ATOM 724 N N . TYR A 1 93 ? -3.922 -4.608 -2.070 1.00 49.78 93 TYR A N 1
ATOM 725 C CA . TYR A 1 93 ? -4.676 -4.176 -0.881 1.00 49.78 93 TYR A CA 1
ATOM 726 C C . TYR A 1 93 ? -5.911 -5.035 -0.526 1.00 49.78 93 TYR A C 1
ATOM 728 O O . TYR A 1 93 ? -6.570 -5.520 -1.447 1.00 49.78 93 TYR A O 1
ATOM 736 N N . TYR A 1 94 ? -6.203 -5.166 0.786 1.00 41.34 94 TYR A N 1
ATOM 737 C CA . TYR A 1 94 ? -7.410 -5.735 1.435 1.00 41.34 94 TYR A CA 1
ATOM 738 C C . TYR A 1 94 ? -8.215 -4.643 2.127 1.00 41.34 94 TYR A C 1
ATOM 740 O O . TYR A 1 94 ? -7.722 -4.136 3.164 1.00 41.34 94 TYR A O 1
#

Organism: NCBI:txid61284

InterPro domains:
  IPR002347 Short-chain dehydrogenase/reductase SDR [PF00106] (2-81)
  IPR036291 NAD(P)-binding domain superfamily [SSF51735] (2-86)

pLDDT: mean 81.08, std 17.96, range [31.84, 95.81]

Foldseek 3Di:
DDQAPVLVVQLVCLLVPWAEWEAEWLDVVSLVVSVVSSCVRPVNRHYHYDHDQPVPVVSQVVVVVVSCVVVVDFDDKDWRADPVVSIGDIIGTD

Secondary structure (DSSP, 8-state):
----HHHHHHHHHHHTT--EEEEE-S-HHHHHHHHHHHHHH-TT-EEEEE---TT-HHHHHHHHHHHHHHHS--SEEEE--BTTTTB--EEEE-

Radius of gyration: 12.23 Å; chains: 1; bounding box: 26×34×30 Å